Protein AF-A0A252BH92-F1 (afdb_monomer)

Secondary structure (DSSP, 8-state):
--EEEEEEE-TTS-EEEEEEEETTS-HHHHHHHHHHT--TT---------

Structure (mmCIF, N/CA/C/O backbone):
data_AF-A0A252BH92-F1
#
_entry.id   AF-A0A252BH92-F1
#
loop_
_atom_site.g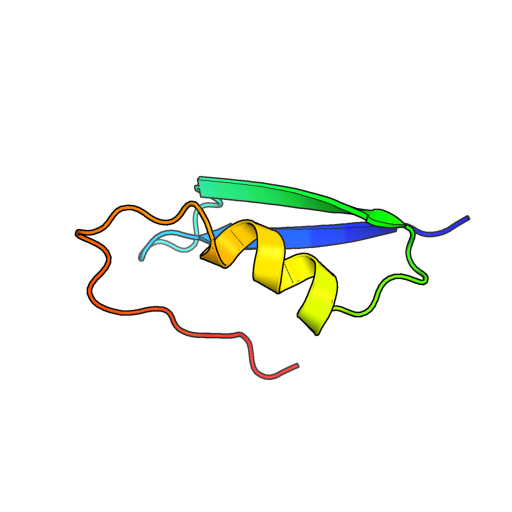roup_PDB
_atom_site.id
_atom_site.type_symbol
_atom_site.label_atom_id
_atom_site.label_alt_id
_atom_site.label_comp_id
_atom_site.label_asym_id
_atom_site.label_entity_id
_atom_site.label_seq_id
_atom_site.pdbx_PDB_ins_code
_atom_site.Cartn_x
_atom_site.Cartn_y
_atom_site.Cartn_z
_atom_site.occupancy
_atom_site.B_iso_or_equiv
_atom_site.auth_seq_id
_atom_site.auth_comp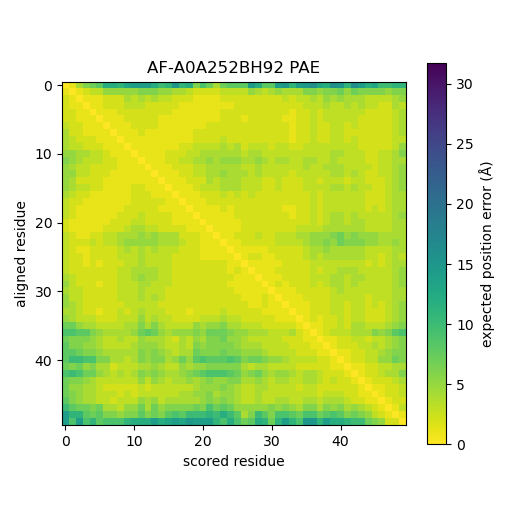_id
_atom_site.auth_asym_id
_atom_site.auth_atom_id
_atom_site.pdbx_PDB_model_num
ATOM 1 N N . MET A 1 1 ? 20.145 -1.219 -10.173 1.00 86.50 1 MET A N 1
ATOM 2 C CA . MET A 1 1 ? 18.672 -1.341 -10.248 1.00 86.50 1 MET A CA 1
ATOM 3 C C . MET A 1 1 ? 18.129 -1.069 -8.854 1.00 86.50 1 MET A C 1
ATOM 5 O O . MET A 1 1 ? 18.684 -1.620 -7.916 1.00 86.50 1 MET A O 1
ATOM 9 N N . ASN A 1 2 ? 17.155 -0.171 -8.699 1.00 94.88 2 ASN A N 1
ATOM 10 C CA . ASN A 1 2 ? 16.544 0.138 -7.400 1.00 94.88 2 ASN A CA 1
ATOM 11 C C . ASN A 1 2 ? 15.043 -0.182 -7.453 1.00 94.88 2 ASN A C 1
ATOM 13 O O . ASN A 1 2 ? 14.467 -0.222 -8.545 1.00 94.88 2 ASN A O 1
ATOM 17 N N . SER A 1 3 ? 14.444 -0.419 -6.294 1.00 96.44 3 SER A N 1
ATOM 18 C CA . SER A 1 3 ? 13.034 -0.745 -6.093 1.00 96.44 3 SER A CA 1
ATOM 19 C C . SER A 1 3 ? 12.476 0.079 -4.941 1.00 96.44 3 SER A C 1
ATOM 21 O O . SER A 1 3 ? 13.199 0.377 -3.992 1.00 96.44 3 SER A O 1
ATOM 23 N N . LYS A 1 4 ? 11.184 0.387 -5.002 1.00 95.62 4 LYS A N 1
ATOM 24 C CA . LYS A 1 4 ? 10.439 1.068 -3.942 1.00 95.62 4 LYS A CA 1
ATOM 25 C C . LYS A 1 4 ? 9.369 0.138 -3.392 1.00 95.62 4 LYS A C 1
ATOM 27 O O . LYS A 1 4 ? 8.757 -0.598 -4.165 1.00 95.62 4 LYS A O 1
ATOM 32 N N . LEU A 1 5 ? 9.162 0.179 -2.080 1.00 95.38 5 LEU A N 1
ATOM 33 C CA . LEU A 1 5 ? 8.112 -0.564 -1.392 1.00 95.38 5 LEU A CA 1
ATOM 34 C C . LEU A 1 5 ? 7.097 0.429 -0.831 1.00 95.38 5 LEU A C 1
ATOM 36 O O . LEU A 1 5 ? 7.447 1.252 0.008 1.00 95.38 5 LEU A O 1
ATOM 40 N N . HIS A 1 6 ? 5.857 0.320 -1.292 1.00 94.31 6 HIS A N 1
ATOM 41 C CA . HIS A 1 6 ? 4.710 1.071 -0.791 1.00 94.31 6 HIS A CA 1
ATOM 42 C C . HIS A 1 6 ? 3.918 0.165 0.146 1.00 94.31 6 HIS A C 1
ATOM 44 O O . HIS A 1 6 ? 3.787 -1.033 -0.127 1.00 94.31 6 HIS A O 1
ATOM 50 N N . ALA A 1 7 ? 3.391 0.716 1.234 1.00 94.88 7 ALA A N 1
ATOM 51 C CA . ALA A 1 7 ? 2.647 -0.050 2.223 1.00 94.88 7 ALA A CA 1
ATOM 52 C C . ALA A 1 7 ? 1.416 0.717 2.706 1.00 94.88 7 ALA A C 1
ATOM 54 O O . ALA A 1 7 ? 1.475 1.928 2.901 1.00 94.88 7 ALA A O 1
ATOM 55 N N . VAL A 1 8 ? 0.327 -0.014 2.937 1.00 93.94 8 VAL A N 1
ATOM 56 C CA . VAL A 1 8 ? -0.769 0.430 3.805 1.00 93.94 8 VAL A CA 1
ATOM 57 C C . VAL A 1 8 ? -0.631 -0.339 5.105 1.00 93.94 8 VAL A C 1
ATOM 59 O O . VAL A 1 8 ? -0.433 -1.559 5.082 1.00 93.94 8 VAL A O 1
ATOM 62 N N . CYS A 1 9 ? -0.733 0.372 6.221 1.00 93.25 9 CYS A N 1
ATOM 63 C CA . CYS A 1 9 ? -0.696 -0.206 7.553 1.00 93.25 9 CYS A CA 1
ATOM 64 C C . CYS A 1 9 ? -2.041 -0.030 8.253 1.00 93.25 9 CYS A C 1
ATOM 66 O O . CYS A 1 9 ? -2.785 0.899 7.947 1.00 93.25 9 CYS A O 1
ATOM 68 N N . ASP A 1 10 ? -2.334 -0.923 9.192 1.00 92.00 10 ASP A N 1
ATOM 69 C CA . ASP A 1 10 ? -3.432 -0.714 10.131 1.00 92.00 10 ASP A CA 1
ATOM 70 C C . ASP A 1 10 ? -3.089 0.352 11.188 1.00 92.00 10 ASP A C 1
ATOM 72 O O . ASP A 1 10 ? -2.002 0.935 11.203 1.00 92.00 10 ASP A O 1
ATOM 76 N N . ASP A 1 11 ? -4.027 0.585 12.101 1.00 91.88 11 ASP A N 1
ATOM 77 C CA . ASP A 1 11 ? -3.919 1.531 13.215 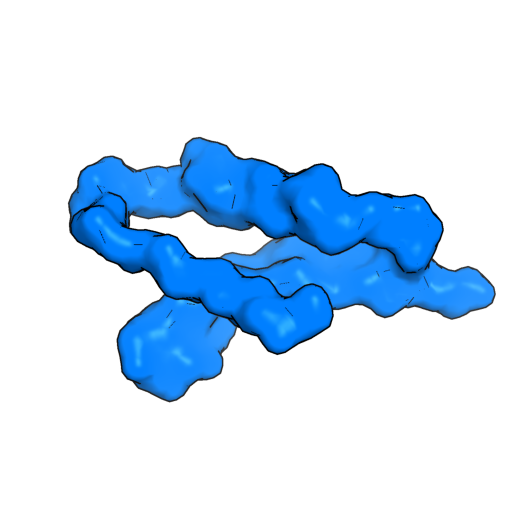1.00 91.88 11 ASP A CA 1
ATOM 78 C C . ASP A 1 11 ? -2.766 1.219 14.189 1.00 91.88 11 ASP A C 1
ATOM 80 O O . ASP A 1 11 ? -2.324 2.092 14.935 1.00 91.88 11 ASP A O 1
ATOM 84 N N . GLN A 1 12 ? -2.242 -0.008 14.162 1.00 94.75 12 GLN A N 1
ATOM 85 C CA . GLN A 1 12 ? -1.093 -0.450 14.953 1.00 94.75 12 GLN A CA 1
ATOM 86 C C . GLN A 1 12 ? 0.228 -0.360 14.170 1.00 94.75 12 GLN A C 1
ATOM 88 O O . GLN A 1 12 ? 1.274 -0.797 14.657 1.00 94.75 12 GLN A O 1
ATOM 93 N N . GLY A 1 13 ? 0.202 0.175 12.947 1.00 92.44 13 GLY A N 1
ATOM 94 C CA . GLY A 1 13 ? 1.369 0.293 12.078 1.00 92.44 13 GLY A CA 1
ATOM 95 C C . GLY A 1 13 ? 1.800 -1.026 11.432 1.00 92.44 13 GLY A C 1
ATOM 96 O O . GLY A 1 13 ? 2.894 -1.099 10.868 1.00 92.44 13 GLY A O 1
ATOM 97 N N . ARG A 1 14 ? 0.977 -2.080 11.493 1.00 95.56 14 ARG A N 1
ATOM 98 C CA . ARG A 1 14 ? 1.296 -3.370 10.870 1.00 95.56 14 ARG A CA 1
ATOM 99 C C . ARG A 1 14 ? 0.960 -3.298 9.380 1.00 95.56 14 ARG A C 1
ATOM 101 O O . ARG A 1 14 ? -0.171 -2.945 9.051 1.00 95.56 14 ARG A O 1
ATOM 108 N N . PRO A 1 15 ? 1.882 -3.659 8.470 1.00 93.75 15 PRO A N 1
ATOM 109 C CA . PRO A 1 15 ? 1.584 -3.659 7.044 1.00 93.75 15 PRO A CA 1
ATOM 110 C C . PRO A 1 15 ? 0.473 -4.660 6.720 1.00 93.75 15 PRO A C 1
ATOM 112 O O . PRO A 1 15 ? 0.625 -5.858 6.958 1.00 93.75 15 PRO A O 1
ATOM 115 N N . VAL A 1 16 ? -0.626 -4.174 6.148 1.00 93.12 16 VAL A N 1
ATOM 116 C CA . VAL A 1 16 ? -1.749 -5.002 5.682 1.00 93.12 16 VAL A CA 1
ATOM 117 C C . VAL A 1 16 ? -1.685 -5.248 4.180 1.00 93.12 16 VAL A C 1
ATOM 119 O O . VAL A 1 16 ? -2.200 -6.253 3.694 1.00 93.12 16 VAL A O 1
ATOM 122 N N . ARG A 1 17 ? -1.023 -4.355 3.434 1.00 93.06 17 ARG A N 1
ATOM 123 C CA . ARG A 1 17 ? -0.790 -4.487 1.991 1.00 93.06 17 ARG A CA 1
ATOM 124 C C . ARG A 1 17 ? 0.558 -3.912 1.611 1.00 93.06 17 ARG A C 1
ATOM 126 O O . ARG A 1 17 ? 0.984 -2.906 2.169 1.00 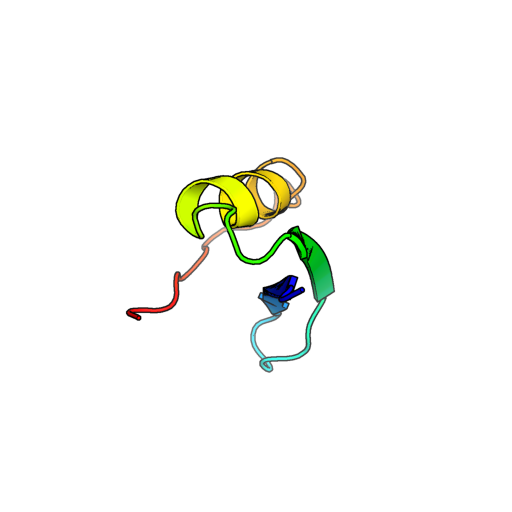93.06 17 ARG A O 1
ATOM 133 N N . LEU A 1 18 ? 1.197 -4.548 0.634 1.00 94.75 18 LEU A N 1
ATOM 134 C CA . LEU A 1 18 ? 2.514 -4.184 0.129 1.00 94.75 18 LEU A CA 1
ATOM 135 C C . LEU A 1 18 ? 2.485 -4.137 -1.397 1.00 94.75 18 LEU A C 1
ATOM 137 O O . LEU A 1 18 ? 1.973 -5.054 -2.038 1.00 94.75 18 LEU A O 1
ATOM 141 N N . HIS A 1 19 ? 3.084 -3.102 -1.975 1.00 94.94 19 HIS A N 1
ATOM 142 C CA . HIS A 1 19 ? 3.249 -2.972 -3.416 1.00 94.94 19 HIS A CA 1
ATOM 143 C C . HIS A 1 19 ? 4.699 -2.618 -3.749 1.00 94.94 19 HIS A C 1
ATOM 145 O O . HIS A 1 19 ? 5.222 -1.596 -3.307 1.00 94.94 19 HIS A O 1
ATOM 151 N N . LEU A 1 20 ? 5.368 -3.483 -4.513 1.00 96.62 20 LEU A N 1
ATOM 152 C CA . LEU A 1 20 ? 6.759 -3.296 -4.916 1.00 96.62 20 LEU A CA 1
ATOM 153 C C . LEU A 1 20 ? 6.819 -2.769 -6.352 1.00 96.62 20 LEU A C 1
ATOM 155 O O . LEU A 1 20 ? 6.307 -3.405 -7.272 1.00 96.62 20 LEU A O 1
ATOM 159 N N . THR A 1 21 ? 7.502 -1.645 -6.557 1.00 96.31 21 THR A N 1
ATOM 160 C CA . THR A 1 21 ? 7.687 -1.033 -7.878 1.00 96.31 21 THR A CA 1
ATOM 161 C C . THR A 1 21 ? 9.161 -0.879 -8.223 1.00 96.31 21 THR A C 1
ATOM 163 O O . THR A 1 21 ? 10.038 -0.857 -7.355 1.00 96.31 21 THR A O 1
ATOM 166 N N . ALA A 1 22 ? 9.460 -0.695 -9.511 1.00 97.19 22 ALA A N 1
ATOM 167 C CA . ALA A 1 22 ? 10.775 -0.209 -9.912 1.00 97.19 22 ALA A CA 1
ATOM 168 C C . ALA A 1 22 ? 11.040 1.171 -9.281 1.00 97.19 22 ALA A C 1
ATOM 170 O O . ALA A 1 22 ? 10.129 1.983 -9.132 1.00 97.19 22 ALA A O 1
ATOM 171 N N . GLY A 1 23 ? 12.295 1.461 -8.937 1.00 96.38 23 GLY A N 1
ATOM 172 C CA . GLY A 1 23 ? 12.661 2.674 -8.196 1.00 96.38 23 GLY A CA 1
ATOM 173 C C . GLY A 1 23 ? 12.431 3.981 -8.960 1.00 96.38 23 GLY A C 1
ATOM 174 O O . GLY A 1 23 ? 12.406 5.046 -8.359 1.00 96.38 23 GLY A O 1
ATOM 175 N N . GLN A 1 24 ? 12.232 3.897 -10.278 1.00 95.75 24 GLN A N 1
ATOM 176 C CA . GLN A 1 24 ? 11.911 5.042 -11.137 1.00 95.75 24 GLN A CA 1
ATOM 177 C C . GLN A 1 24 ? 10.413 5.394 -11.120 1.00 95.75 24 GLN A C 1
ATOM 179 O O . GLN A 1 24 ? 10.014 6.415 -11.672 1.00 95.75 24 GLN A O 1
ATOM 184 N N . VAL A 1 25 ? 9.571 4.546 -10.521 1.00 95.12 25 VAL A N 1
ATOM 185 C CA . VAL A 1 25 ? 8.133 4.801 -10.398 1.00 95.12 25 VAL A CA 1
ATOM 186 C C . VAL A 1 25 ? 7.900 5.894 -9.351 1.00 95.12 25 VAL A C 1
ATOM 188 O O . VAL A 1 25 ? 8.536 5.918 -8.293 1.00 95.12 25 VAL A O 1
ATOM 191 N N . SER A 1 26 ? 7.000 6.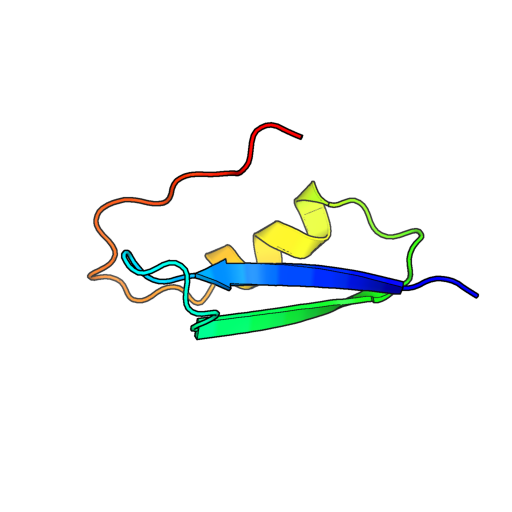824 -9.672 1.00 93.50 26 SER A N 1
ATOM 192 C CA . SER A 1 26 ? 6.561 7.883 -8.758 1.00 93.50 26 SER A CA 1
ATOM 193 C C . SER A 1 26 ? 5.804 7.293 -7.571 1.00 93.50 26 SER A C 1
ATOM 195 O O . SER A 1 26 ? 4.993 6.387 -7.753 1.00 93.50 26 SER A O 1
ATOM 197 N N . ASP A 1 27 ? 6.019 7.846 -6.378 1.00 91.31 27 ASP A N 1
ATOM 198 C CA . ASP A 1 27 ? 5.354 7.374 -5.159 1.00 91.31 27 ASP A CA 1
ATOM 199 C C . ASP A 1 27 ? 3.841 7.582 -5.220 1.00 91.31 27 ASP A C 1
ATOM 201 O O . ASP A 1 27 ? 3.092 6.689 -4.848 1.00 91.31 27 ASP A O 1
ATOM 205 N N . PHE A 1 28 ? 3.382 8.673 -5.843 1.00 91.00 28 PHE A N 1
ATOM 206 C CA . PHE A 1 28 ? 1.957 8.901 -6.094 1.00 91.00 28 PHE A CA 1
ATOM 207 C C . PHE A 1 28 ? 1.329 7.762 -6.910 1.00 91.00 28 PHE A C 1
ATOM 209 O O . PHE A 1 28 ? 0.275 7.247 -6.558 1.00 91.00 28 PHE A O 1
ATOM 216 N N . ARG A 1 29 ? 2.004 7.322 -7.982 1.00 92.38 29 ARG A N 1
ATOM 217 C CA . ARG A 1 29 ? 1.529 6.206 -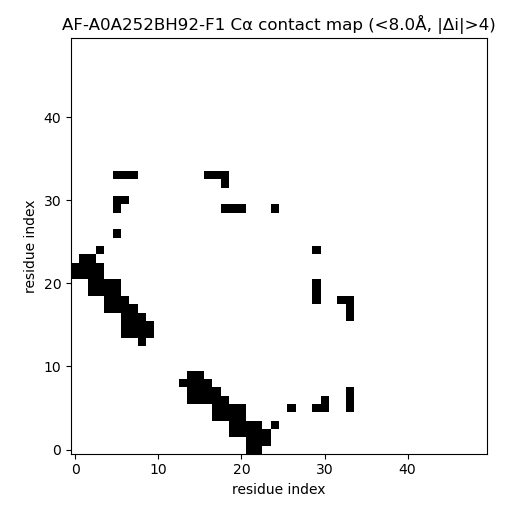8.817 1.00 92.38 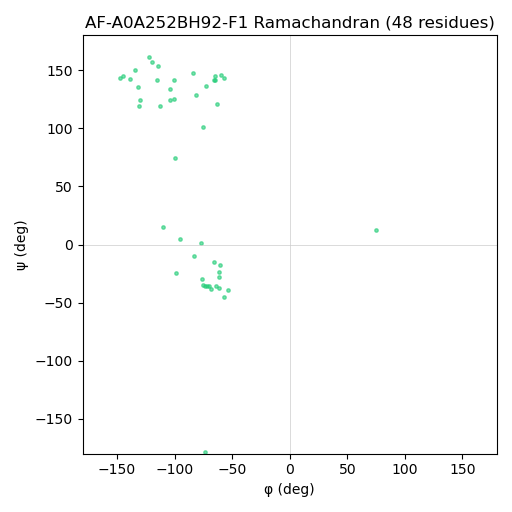29 ARG A CA 1
ATOM 218 C C . ARG A 1 29 ? 1.620 4.860 -8.102 1.00 92.38 29 ARG A C 1
ATOM 220 O O . ARG A 1 29 ? 0.772 4.009 -8.333 1.00 92.38 29 ARG A O 1
ATOM 227 N N . GLY A 1 30 ? 2.646 4.661 -7.276 1.00 91.50 30 GLY A N 1
ATOM 228 C CA . GLY A 1 30 ? 2.801 3.444 -6.480 1.00 91.50 30 GLY A CA 1
ATOM 229 C C . GLY A 1 30 ? 1.749 3.316 -5.376 1.00 91.50 30 GLY A C 1
ATOM 230 O O . GLY A 1 30 ? 1.245 2.219 -5.147 1.00 91.50 30 GLY A O 1
ATOM 231 N N . ALA A 1 31 ? 1.384 4.431 -4.739 1.00 91.56 31 ALA A N 1
ATOM 232 C CA . ALA A 1 31 ? 0.368 4.488 -3.692 1.00 91.56 31 ALA A CA 1
ATOM 233 C C . ALA A 1 31 ? -1.064 4.338 -4.236 1.00 91.56 31 ALA A C 1
ATOM 235 O O . ALA A 1 31 ? -1.881 3.686 -3.594 1.00 91.56 31 ALA A O 1
ATOM 236 N N . ASP A 1 32 ? -1.357 4.870 -5.428 1.00 93.25 32 ASP A N 1
ATOM 237 C CA . ASP A 1 32 ? -2.679 4.794 -6.079 1.00 93.25 32 ASP A CA 1
ATOM 238 C C . ASP A 1 32 ? -3.203 3.348 -6.192 1.00 93.25 32 ASP A C 1
ATOM 240 O O . ASP A 1 32 ? -4.368 3.067 -5.919 1.00 93.25 32 ASP A O 1
ATOM 244 N N . VAL A 1 33 ? -2.307 2.396 -6.486 1.00 93.69 33 VAL A N 1
ATOM 245 C CA . VAL A 1 33 ? -2.631 0.959 -6.555 1.00 93.69 33 VAL A CA 1
ATOM 246 C C . VAL A 1 33 ? -3.130 0.420 -5.214 1.00 93.69 33 VAL A C 1
ATOM 248 O O . VAL A 1 33 ? -4.017 -0.424 -5.178 1.00 93.69 33 VAL A O 1
ATOM 251 N N . LEU A 1 34 ? -2.563 0.892 -4.103 1.00 92.25 34 LEU A N 1
ATOM 252 C CA . LEU A 1 34 ? -2.951 0.434 -2.770 1.00 92.25 34 LEU A CA 1
ATOM 253 C C . LEU A 1 34 ? -4.286 1.030 -2.317 1.00 92.25 34 LEU A C 1
ATOM 255 O O . LEU A 1 34 ? -4.993 0.377 -1.554 1.00 92.25 34 LEU A O 1
ATOM 259 N N . LEU A 1 35 ? -4.622 2.235 -2.787 1.00 90.00 35 LEU A N 1
ATOM 260 C CA . LEU A 1 35 ? -5.876 2.916 -2.463 1.00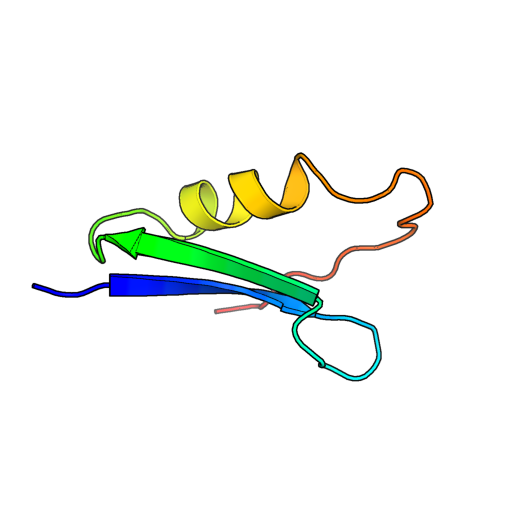 90.00 35 LEU A CA 1
ATOM 261 C C . LEU A 1 35 ? -7.076 2.314 -3.204 1.00 90.00 35 LEU A C 1
ATOM 263 O O . LEU A 1 35 ? -8.160 2.247 -2.635 1.00 90.00 35 LEU A O 1
ATOM 267 N N . ALA A 1 36 ? -6.881 1.854 -4.443 1.00 89.12 36 ALA A N 1
ATOM 268 C CA . ALA A 1 36 ? -7.956 1.336 -5.292 1.00 89.12 36 ALA A CA 1
ATOM 269 C C . ALA A 1 36 ? -8.673 0.100 -4.721 1.00 89.12 36 ALA A C 1
ATOM 271 O O . ALA A 1 36 ? -9.847 -0.108 -5.010 1.00 89.12 36 ALA A O 1
ATOM 272 N N . ASP A 1 37 ? -7.979 -0.703 -3.913 1.00 84.81 37 ASP A N 1
ATOM 273 C CA . ASP A 1 37 ? -8.502 -1.968 -3.395 1.00 84.81 37 ASP A CA 1
ATOM 274 C C . ASP A 1 37 ? -8.804 -1.922 -1.882 1.00 84.81 37 ASP A C 1
ATOM 276 O O . ASP A 1 37 ? -8.906 -2.981 -1.248 1.00 84.81 37 ASP A O 1
ATOM 280 N N . LEU A 1 38 ? -8.876 -0.737 -1.264 1.00 89.44 38 LEU A N 1
ATOM 281 C CA . LEU A 1 38 ? -9.225 -0.617 0.156 1.00 89.44 38 LEU A CA 1
ATOM 282 C C . LEU A 1 38 ? -10.671 -1.081 0.416 1.00 89.44 38 LEU A C 1
ATOM 284 O O . LEU A 1 38 ? -11.52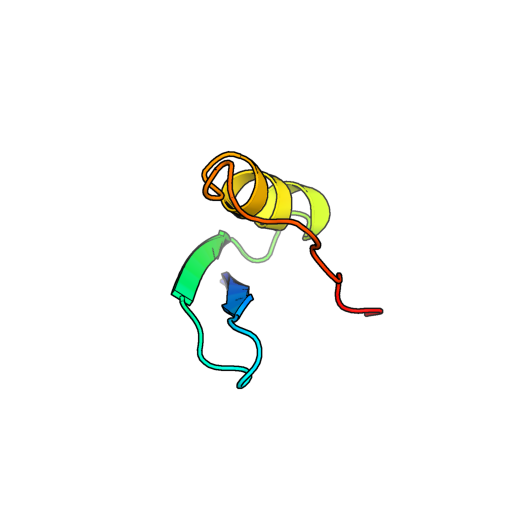7 -0.889 -0.443 1.00 89.44 38 LEU A O 1
ATOM 288 N N . PRO A 1 39 ? -10.951 -1.702 1.579 1.00 88.94 39 PRO A N 1
ATOM 289 C CA . PRO A 1 39 ? -12.319 -2.038 1.968 1.00 88.94 39 PRO A CA 1
ATOM 290 C C . PRO A 1 39 ? -13.208 -0.791 2.009 1.00 88.94 39 PRO A C 1
ATOM 292 O O . PRO A 1 39 ? -12.751 0.259 2.469 1.00 88.94 39 PRO A O 1
ATOM 295 N N . ASP A 1 40 ? -14.471 -0.924 1.605 1.00 89.19 40 ASP A N 1
ATOM 296 C CA . ASP A 1 40 ? -15.451 0.171 1.638 1.00 89.19 40 ASP A CA 1
ATOM 297 C C . ASP A 1 40 ? -15.702 0.680 3.070 1.00 89.19 40 ASP A C 1
ATOM 299 O O . ASP A 1 40 ? -16.092 1.826 3.264 1.00 89.19 40 ASP A O 1
ATOM 303 N N . GLU A 1 41 ? -15.440 -0.151 4.085 1.00 89.25 41 GLU A N 1
ATOM 304 C CA . GLU A 1 41 ? -15.533 0.194 5.508 1.00 89.25 41 GLU A CA 1
ATOM 305 C C . GLU A 1 41 ? -14.344 1.034 6.014 1.00 89.25 41 GLU A C 1
ATOM 307 O O . GLU A 1 41 ? -14.241 1.324 7.208 1.00 89.25 41 GLU A O 1
ATOM 312 N N . THR A 1 42 ? -13.395 1.383 5.140 1.00 90.56 42 THR A N 1
ATOM 313 C CA . THR A 1 42 ? -12.252 2.227 5.502 1.00 90.56 42 THR A CA 1
ATOM 314 C C . THR A 1 42 ? -12.705 3.678 5.634 1.00 90.56 42 THR A C 1
ATOM 316 O O . THR A 1 42 ? -12.839 4.391 4.643 1.00 90.56 42 THR A O 1
ATOM 319 N N . GLU A 1 43 ? -12.901 4.129 6.871 1.00 88.56 43 GLU A N 1
ATOM 320 C CA . GLU A 1 43 ? -13.396 5.482 7.165 1.00 88.56 43 GLU A CA 1
ATOM 321 C C . GLU A 1 43 ? -12.360 6.587 6.889 1.00 88.56 43 GLU A C 1
ATOM 323 O O . GLU A 1 43 ? -12.711 7.689 6.468 1.00 88.56 43 GLU A O 1
ATOM 328 N N . GLU A 1 44 ? -11.073 6.315 7.132 1.00 90.12 44 GLU A N 1
ATOM 329 C CA . GLU A 1 44 ? -10.001 7.302 6.989 1.00 90.12 44 GLU A CA 1
ATOM 330 C C . GLU A 1 44 ? -8.690 6.649 6.536 1.00 90.12 44 GLU A C 1
ATOM 332 O O . GLU A 1 44 ? -8.338 5.546 6.957 1.00 90.12 44 GLU A O 1
ATOM 337 N N . VAL A 1 45 ? -7.940 7.363 5.691 1.00 91.62 45 VAL A N 1
ATOM 338 C CA . VAL A 1 45 ? -6.587 6.991 5.269 1.00 91.62 45 VAL A CA 1
ATOM 339 C C . VAL A 1 45 ? -5.672 8.192 5.457 1.00 91.62 45 VAL A C 1
ATOM 341 O O . VAL A 1 45 ? -5.913 9.264 4.901 1.00 91.62 45 VAL A O 1
ATOM 344 N N . ILE A 1 46 ? -4.592 8.001 6.212 1.00 90.69 46 ILE A N 1
ATOM 345 C CA . ILE A 1 46 ? -3.583 9.033 6.457 1.00 90.69 46 ILE A CA 1
ATOM 346 C C . ILE A 1 46 ? -2.350 8.712 5.613 1.00 90.69 46 ILE A C 1
ATOM 348 O O . ILE A 1 46 ? -1.788 7.621 5.700 1.00 90.69 46 ILE A O 1
ATOM 352 N N . GLY A 1 47 ? -1.936 9.668 4.783 1.00 89.06 47 GLY A N 1
ATOM 353 C CA . GLY A 1 47 ? -0.707 9.568 4.002 1.00 89.06 47 GLY A CA 1
ATOM 354 C C . GLY A 1 47 ? 0.516 10.007 4.802 1.00 89.06 47 GLY A C 1
ATOM 355 O O . GLY A 1 47 ? 0.436 10.927 5.620 1.00 89.06 47 GLY A O 1
ATOM 356 N N . ASP A 1 48 ? 1.658 9.380 4.527 1.00 84.12 48 ASP A N 1
ATOM 357 C CA . ASP A 1 48 ? 2.943 9.864 5.025 1.00 84.12 48 ASP A CA 1
ATOM 358 C C . ASP A 1 48 ? 3.274 11.232 4.412 1.00 84.12 48 ASP A C 1
ATOM 360 O O . ASP A 1 48 ? 3.004 11.497 3.237 1.00 84.12 48 ASP A O 1
ATOM 364 N N . ARG A 1 49 ? 3.865 12.113 5.221 1.00 76.06 49 ARG A N 1
ATOM 365 C CA . ARG A 1 49 ? 4.375 13.406 4.758 1.00 76.06 49 ARG A CA 1
ATOM 366 C C . ARG A 1 49 ? 5.885 13.278 4.554 1.00 76.06 49 ARG A C 1
ATOM 368 O O . ARG A 1 49 ? 6.657 13.770 5.377 1.00 76.06 49 ARG A O 1
ATOM 375 N N . GLY A 1 50 ? 6.259 12.598 3.472 1.00 62.16 50 GLY A N 1
ATOM 376 C CA . GLY A 1 50 ? 7.628 12.504 2.954 1.00 62.16 50 GLY A CA 1
ATOM 377 C C . GLY A 1 50 ? 7.999 13.652 2.026 1.00 62.16 50 GLY A C 1
ATOM 378 O O . GLY A 1 50 ? 7.112 14.119 1.275 1.00 62.16 50 GLY A O 1
#

InterPro domains:
  IPR002559 Transposase IS4-like domain [PF01609] (3-50)

Sequence (50 aa):
MNSKLHAVCDDQGRPVRLHLTAGQVSDFRGADVLLADLPDETEEVIGDRG

pLDDT: mean 91.46, std 5.62, range [62.16, 97.19]

Foldseek 3Di:
DDKDKDFDADPVRHGPDIFIGHPPDDPVVRVVVVVVPDDPPPPDDDDDPD

Radius of gyration: 11.44 Å; Cα contacts (8 Å, |Δi|>4): 53; chains: 1; bounding box: 34×18×26 Å

Solvent-accessible surface area (backbone atoms only — not comparable to full-atom values): 3456 Å² total; per-residue (Å²): 140,61,68,40,81,39,73,47,56,50,99,86,68,48,74,78,44,79,46,81,42,57,49,87,58,54,66,71,66,53,45,49,64,62,60,76,71,56,63,89,85,62,87,78,84,86,77,86,92,126

Mean predicted aligned error: 3.28 Å

Nearest PDB structures (foldseek):
  7vlj-assembly1_B  TM=6.144E-01  e=1.957E+00  Entamoeba histolytica
  1ihr-assembly1_A  TM=4.008E-01  e=8.068E-01  Escherichia coli
  5na6-assembly1_A  TM=4.959E-01  e=2.243E+00  Bacteroides thetaiotaomicron VPI-5482
  1qxx-assembly1_A-2  TM=3.993E-01  e=1.300E+00  Escherichia coli

Organism: NCBI:txid146474